Protein AF-A0A953DM08-F1 (afdb_monomer_lite)

Sequence (67 aa):
MSSRRDADLLDLDRGIPTTPSDVEALRRNRPGPMTFEEYLRFLEQFPRPSYEQLEKRLGPRGTPFKL

Radius of gyration: 17.66 Å; chains: 1; bounding box: 37×26×45 Å

Structure (mmCIF, N/CA/C/O backbone):
data_AF-A0A953DM08-F1
#
_entry.id   AF-A0A953DM08-F1
#
loop_
_atom_site.group_PDB
_atom_site.id
_atom_site.type_symbol
_atom_site.label_atom_id
_atom_site.label_alt_id
_atom_site.label_comp_id
_atom_site.label_asym_id
_atom_site.label_entity_id
_atom_site.label_seq_id
_atom_site.pdbx_PDB_ins_code
_atom_site.Cartn_x
_atom_site.Cartn_y
_atom_site.Cartn_z
_atom_site.occupancy
_atom_site.B_iso_or_equiv
_atom_site.auth_seq_id
_atom_site.auth_comp_id
_atom_site.auth_asym_id
_atom_site.auth_atom_id
_atom_site.pdbx_PDB_model_num
ATOM 1 N N . MET A 1 1 ? 18.397 -20.054 27.156 1.00 35.22 1 MET A N 1
ATOM 2 C CA . MET A 1 1 ? 17.551 -19.082 26.430 1.00 35.22 1 MET A CA 1
ATOM 3 C C . MET A 1 1 ? 16.155 -19.671 26.321 1.00 35.22 1 MET A C 1
ATOM 5 O O . MET A 1 1 ? 16.027 -20.743 25.750 1.00 35.22 1 MET A O 1
ATOM 9 N N . SER A 1 2 ? 15.147 -19.043 26.923 1.00 37.31 2 SER A N 1
ATOM 10 C CA . SER A 1 2 ? 13.749 -19.488 26.849 1.00 37.31 2 SER A CA 1
ATOM 11 C C . SER A 1 2 ? 12.971 -18.428 26.076 1.00 37.31 2 SER A C 1
ATOM 13 O O . SER A 1 2 ? 12.798 -17.316 26.575 1.00 37.31 2 SER A O 1
ATOM 15 N N . SER A 1 3 ? 12.596 -18.716 24.829 1.00 40.44 3 SER A N 1
ATOM 16 C CA . SER A 1 3 ? 11.705 -17.849 24.061 1.00 40.44 3 SER A CA 1
ATOM 17 C C . SER A 1 3 ? 10.277 -18.070 24.562 1.00 40.44 3 SER A C 1
ATOM 19 O O . SER A 1 3 ? 9.683 -19.127 24.348 1.00 40.44 3 SER A O 1
ATOM 21 N N . ARG A 1 4 ? 9.717 -17.081 25.268 1.00 39.44 4 ARG A N 1
ATOM 22 C CA . ARG A 1 4 ? 8.277 -17.053 25.549 1.00 39.44 4 ARG A CA 1
ATOM 23 C C . ARG A 1 4 ? 7.540 -16.932 24.214 1.00 39.44 4 ARG A C 1
ATOM 25 O O . ARG A 1 4 ? 7.716 -15.955 23.492 1.00 39.44 4 ARG A O 1
ATOM 32 N N . ARG A 1 5 ? 6.770 -17.968 23.882 1.00 46.53 5 ARG A N 1
ATOM 33 C CA . ARG A 1 5 ? 5.965 -18.123 22.662 1.00 46.53 5 ARG A CA 1
ATOM 34 C C . ARG A 1 5 ? 4.633 -17.359 22.748 1.00 46.53 5 ARG A C 1
ATOM 36 O O . ARG A 1 5 ? 3.622 -17.874 22.300 1.00 46.53 5 ARG A O 1
ATOM 43 N N . ASP A 1 6 ? 4.621 -16.146 23.294 1.00 43.91 6 ASP A N 1
ATOM 44 C CA . ASP A 1 6 ? 3.398 -15.328 23.362 1.00 43.91 6 ASP A CA 1
ATOM 45 C C . ASP A 1 6 ? 3.314 -14.404 22.143 1.00 43.91 6 ASP A C 1
ATOM 47 O O . ASP A 1 6 ? 3.290 -13.178 22.235 1.00 43.91 6 ASP A O 1
ATOM 51 N N . ALA A 1 7 ? 3.338 -15.009 20.958 1.00 51.12 7 ALA A N 1
ATOM 52 C CA . ALA A 1 7 ? 2.820 -14.361 19.770 1.00 51.12 7 ALA A CA 1
ATOM 53 C C . ALA A 1 7 ? 1.424 -14.938 19.566 1.00 51.12 7 ALA A C 1
ATOM 55 O O . ALA A 1 7 ? 1.307 -16.056 19.068 1.00 51.12 7 ALA A O 1
ATOM 56 N N . ASP A 1 8 ? 0.386 -14.188 19.947 1.00 52.97 8 ASP A N 1
ATOM 57 C CA . ASP A 1 8 ? -0.983 -14.544 19.570 1.00 52.97 8 ASP A CA 1
ATOM 58 C C . ASP A 1 8 ? -0.986 -14.821 18.064 1.00 52.97 8 ASP A C 1
ATOM 60 O O . ASP A 1 8 ? -0.419 -14.048 17.285 1.00 52.97 8 ASP A O 1
ATOM 64 N N . LEU A 1 9 ? -1.512 -15.961 17.635 1.00 58.28 9 LEU A N 1
ATOM 65 C CA . LEU A 1 9 ? -1.611 -16.260 16.212 1.00 58.28 9 LEU A CA 1
ATOM 66 C C . LEU A 1 9 ? -2.455 -15.160 15.558 1.00 58.28 9 LEU A C 1
ATOM 68 O O . LEU A 1 9 ? -3.417 -14.672 16.150 1.00 58.28 9 LEU A O 1
ATOM 72 N N . LEU A 1 10 ? -2.049 -14.704 14.371 1.00 51.44 10 LEU A N 1
ATOM 73 C CA . LEU A 1 10 ? -2.854 -13.769 13.594 1.00 51.44 10 LEU A CA 1
ATOM 74 C C . LEU A 1 10 ? -4.209 -14.439 13.344 1.00 51.44 10 LEU A C 1
ATOM 76 O O . LEU A 1 10 ? -4.280 -15.415 12.603 1.00 51.44 10 LEU A O 1
ATOM 80 N N . ASP A 1 11 ? -5.249 -13.942 14.007 1.00 61.53 11 ASP A N 1
ATOM 81 C CA . ASP A 1 11 ? -6.609 -14.439 13.854 1.00 61.53 11 ASP A CA 1
ATOM 82 C C . ASP A 1 11 ? -7.144 -13.981 12.492 1.00 61.53 11 ASP A C 1
ATOM 84 O O . ASP A 1 11 ? -7.615 -12.852 12.327 1.00 61.53 11 ASP A O 1
ATOM 88 N N . LEU A 1 12 ? -6.977 -14.854 11.497 1.00 60.75 12 LEU A N 1
ATOM 89 C CA . LEU A 1 12 ? -7.443 -14.648 10.127 1.00 60.75 12 LEU A CA 1
ATOM 90 C C . LEU A 1 12 ? -8.978 -14.649 10.038 1.00 60.75 12 LEU A C 1
ATOM 92 O O . LEU A 1 12 ? -9.519 -14.123 9.065 1.00 60.75 12 LEU A O 1
ATOM 96 N N . ASP A 1 13 ? -9.665 -15.180 11.055 1.00 59.44 13 ASP A N 1
ATOM 97 C CA . ASP A 1 13 ? -11.123 -15.283 11.112 1.00 59.44 13 ASP A CA 1
ATOM 98 C C . ASP A 1 13 ? -11.770 -14.003 11.662 1.00 59.44 13 ASP A C 1
ATOM 100 O O . ASP A 1 13 ? -12.949 -13.743 11.413 1.00 59.44 13 ASP A O 1
ATOM 104 N N . ARG A 1 14 ? -10.999 -13.146 12.350 1.00 63.28 14 ARG A N 1
ATOM 105 C CA . ARG A 1 14 ? -11.491 -11.890 12.948 1.00 63.28 14 ARG A CA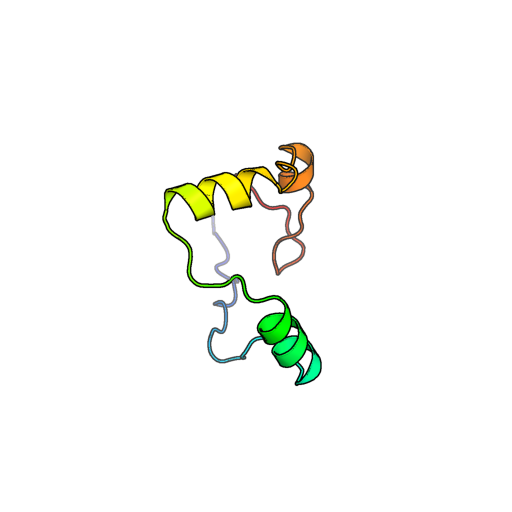 1
ATOM 106 C C . ARG A 1 14 ? -12.024 -10.877 11.928 1.00 63.28 14 ARG A C 1
ATOM 108 O O . ARG A 1 14 ? -12.712 -9.932 12.312 1.00 63.28 14 ARG A O 1
ATOM 115 N N . GLY A 1 15 ? -11.728 -11.070 10.643 1.00 61.94 15 GLY A N 1
ATOM 116 C CA . GLY A 1 15 ? -12.035 -10.119 9.582 1.00 61.94 15 GLY A CA 1
ATOM 117 C C . GLY A 1 15 ? -11.239 -8.817 9.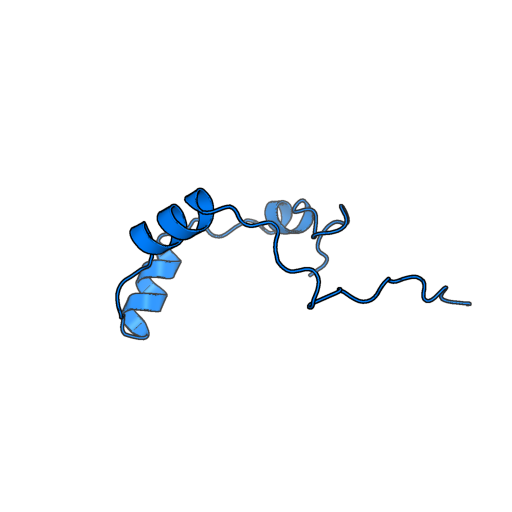734 1.00 61.94 15 GLY A C 1
ATOM 118 O O . GLY A 1 15 ? -10.870 -8.384 10.826 1.00 61.94 15 GLY A O 1
ATOM 1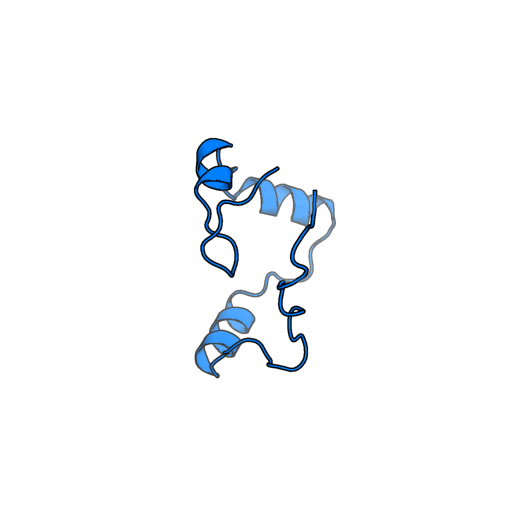19 N N . ILE A 1 16 ? -10.943 -8.159 8.618 1.00 67.56 16 ILE A N 1
ATOM 120 C CA . ILE A 1 16 ? -10.374 -6.808 8.668 1.00 67.56 16 ILE A CA 1
ATOM 121 C C . ILE A 1 16 ? -11.528 -5.866 9.039 1.00 67.56 16 ILE A C 1
ATOM 123 O O . ILE A 1 16 ? -12.570 -5.947 8.377 1.00 67.56 16 ILE A O 1
ATOM 127 N N . PRO A 1 17 ? -11.386 -4.983 10.051 1.00 68.69 17 PRO A N 1
ATOM 128 C CA . PRO A 1 17 ? -12.404 -3.982 10.353 1.00 68.69 17 PRO A CA 1
ATOM 129 C C . PRO A 1 17 ? -12.571 -3.089 9.122 1.00 68.69 17 PRO A C 1
ATOM 131 O O . PRO A 1 17 ? -11.750 -2.219 8.849 1.00 68.69 17 PRO A O 1
ATOM 134 N N . THR A 1 18 ? -13.602 -3.377 8.337 1.00 74.12 18 THR A N 1
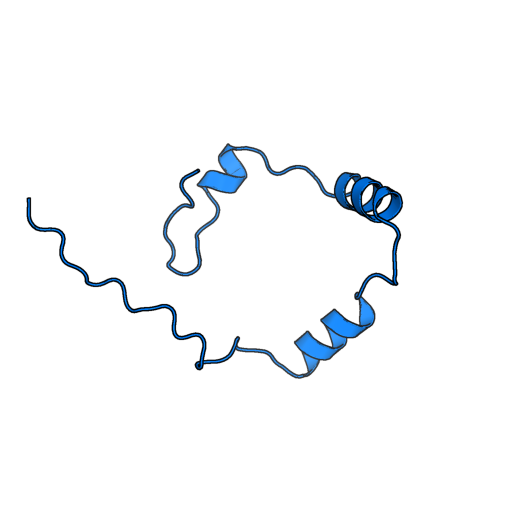ATOM 135 C CA . THR A 1 18 ? -13.886 -2.745 7.051 1.00 74.12 18 THR A CA 1
ATOM 136 C C . THR A 1 18 ? -15.306 -2.223 7.089 1.00 74.12 18 THR A C 1
ATOM 138 O O . THR A 1 18 ? -16.234 -2.910 7.517 1.00 74.12 18 THR A O 1
ATOM 141 N N . THR A 1 19 ? -15.481 -0.980 6.665 1.00 85.12 19 THR A N 1
ATOM 142 C CA . THR A 1 19 ? -16.794 -0.357 6.537 1.00 85.12 19 THR A CA 1
ATOM 143 C C . THR A 1 19 ? -17.295 -0.470 5.094 1.00 85.12 19 THR A C 1
ATOM 145 O O . THR A 1 19 ? -16.497 -0.633 4.166 1.00 85.12 19 THR A O 1
ATOM 148 N N . PRO A 1 20 ? -18.611 -0.331 4.850 1.00 84.25 20 PRO A N 1
ATOM 149 C CA . PRO A 1 20 ? -19.139 -0.247 3.488 1.00 84.25 20 PRO A CA 1
ATOM 150 C C . PRO A 1 20 ? -18.480 0.864 2.654 1.00 84.25 20 PRO A C 1
ATOM 152 O O . PRO A 1 20 ? -18.234 0.675 1.464 1.00 84.25 20 PRO A O 1
ATOM 155 N N . SER A 1 21 ? -18.123 1.987 3.290 1.00 84.25 21 SER A N 1
ATOM 156 C CA . SER A 1 21 ? -17.404 3.092 2.648 1.00 84.25 21 SER A CA 1
ATOM 157 C C . SER A 1 21 ? -16.014 2.671 2.168 1.00 84.25 21 SER A C 1
ATOM 159 O O . SER A 1 21 ? -15.622 3.019 1.054 1.00 84.25 21 SER A O 1
ATOM 161 N N . ASP A 1 22 ? -15.283 1.884 2.963 1.00 79.94 22 ASP A N 1
ATOM 162 C CA . ASP A 1 22 ? -13.965 1.369 2.570 1.00 79.94 22 ASP A CA 1
ATOM 163 C C . ASP A 1 22 ? -14.087 0.441 1.358 1.00 79.94 22 ASP A C 1
ATOM 165 O O . ASP A 1 22 ? -13.312 0.534 0.406 1.00 79.94 22 ASP A O 1
ATOM 169 N N . VAL A 1 23 ? -15.114 -0.414 1.344 1.00 79.19 23 VAL A N 1
ATOM 170 C CA . VAL A 1 23 ? -15.385 -1.323 0.223 1.00 79.19 23 VAL A CA 1
ATOM 171 C C . VAL A 1 23 ? -15.731 -0.548 -1.051 1.00 79.19 23 VAL A C 1
ATOM 173 O O . VAL A 1 23 ? -15.239 -0.886 -2.128 1.00 79.19 23 VAL A O 1
ATOM 176 N N . GLU A 1 24 ? -16.552 0.498 -0.961 1.00 84.44 24 GLU A N 1
ATOM 177 C CA . GLU A 1 24 ? -16.863 1.353 -2.109 1.00 84.44 24 GLU A CA 1
ATOM 178 C C . GLU A 1 24 ? -15.640 2.111 -2.622 1.00 84.44 24 GLU A C 1
ATOM 180 O O . GLU A 1 24 ? -15.412 2.154 -3.833 1.00 84.44 24 GLU A O 1
ATOM 185 N N . ALA A 1 25 ? -14.830 2.668 -1.720 1.00 81.56 25 ALA A N 1
ATOM 186 C CA . ALA A 1 25 ? -13.596 3.352 -2.080 1.00 81.56 25 ALA A CA 1
ATOM 187 C C . ALA A 1 25 ? -12.627 2.404 -2.801 1.00 81.56 25 ALA A C 1
ATOM 189 O O . ALA A 1 25 ? -12.079 2.765 -3.845 1.00 81.56 25 ALA A O 1
ATOM 190 N N . LEU A 1 26 ? -12.474 1.170 -2.314 1.00 80.06 26 LEU A N 1
ATOM 191 C CA . LEU A 1 26 ? -11.646 0.152 -2.963 1.00 80.06 26 LEU A CA 1
ATOM 192 C C . LEU A 1 26 ? -12.195 -0.251 -4.332 1.00 80.06 26 LEU A C 1
ATOM 194 O O . LEU A 1 26 ? -11.426 -0.410 -5.276 1.00 80.06 26 LEU A O 1
ATOM 198 N N . ARG A 1 27 ? -13.518 -0.385 -4.473 1.00 83.19 27 ARG A N 1
ATOM 199 C CA . ARG A 1 27 ? -14.147 -0.709 -5.764 1.00 83.19 27 ARG A CA 1
ATOM 200 C C . ARG A 1 27 ? -13.955 0.400 -6.792 1.00 83.19 27 ARG A C 1
ATOM 202 O O . ARG A 1 27 ? -13.648 0.094 -7.938 1.00 83.19 27 ARG A O 1
ATOM 209 N N . ARG A 1 28 ? -14.110 1.666 -6.393 1.00 84.25 28 ARG A N 1
ATOM 210 C CA . ARG A 1 28 ? -13.938 2.828 -7.284 1.00 84.25 28 ARG A CA 1
ATOM 211 C C . ARG A 1 28 ? -12.495 3.009 -7.745 1.00 84.25 28 ARG A C 1
ATOM 213 O O . ARG A 1 28 ? -12.277 3.420 -8.875 1.00 84.25 28 ARG A O 1
ATOM 220 N N . ASN A 1 29 ? -11.531 2.690 -6.883 1.00 80.31 29 ASN A N 1
ATOM 221 C CA . ASN A 1 29 ? -10.105 2.842 -7.173 1.00 80.31 29 ASN A CA 1
ATOM 222 C C . ASN A 1 29 ? -9.442 1.542 -7.643 1.00 80.31 29 ASN A C 1
ATOM 224 O O . ASN A 1 29 ? -8.218 1.484 -7.747 1.00 80.31 29 ASN A O 1
ATOM 228 N N . ARG A 1 30 ? -10.224 0.486 -7.904 1.00 78.19 30 ARG A N 1
ATOM 229 C CA . ARG A 1 30 ? -9.685 -0.782 -8.388 1.00 78.19 30 ARG A CA 1
ATOM 230 C C . ARG A 1 30 ? -9.076 -0.552 -9.774 1.00 78.19 30 ARG A C 1
ATOM 232 O O . ARG A 1 30 ? -9.817 -0.181 -10.687 1.00 78.19 30 ARG A O 1
ATOM 239 N N . PRO A 1 31 ? -7.772 -0.812 -9.966 1.00 77.75 31 PRO A N 1
ATOM 240 C CA . PRO A 1 31 ? -7.193 -0.787 -11.297 1.00 77.75 31 PRO A CA 1
ATOM 241 C C . PRO A 1 31 ? -7.916 -1.801 -12.189 1.00 77.75 31 PRO A C 1
ATOM 243 O O . PRO A 1 31 ? -8.271 -2.895 -11.737 1.00 77.75 31 PRO A O 1
ATOM 246 N N . GLY A 1 32 ? -8.151 -1.434 -13.447 1.00 82.31 32 GLY A N 1
ATOM 247 C CA . GLY A 1 32 ? -8.688 -2.359 -14.442 1.00 82.31 32 GLY A CA 1
ATOM 248 C C . GLY A 1 32 ? -7.764 -3.565 -14.668 1.00 82.31 32 GLY A C 1
ATOM 249 O O . GLY A 1 32 ? -6.639 -3.592 -14.160 1.00 82.31 32 GLY A O 1
ATOM 2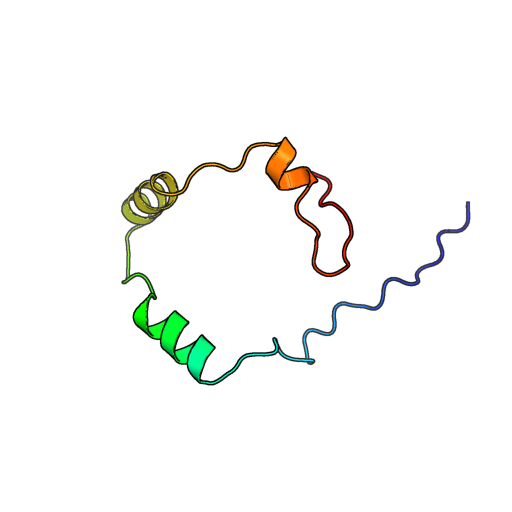50 N N . PRO A 1 33 ? -8.219 -4.580 -15.423 1.00 85.19 33 PRO A N 1
ATOM 251 C CA . PRO A 1 33 ? -7.325 -5.640 -15.872 1.00 85.19 33 PRO A CA 1
ATOM 252 C C . PRO A 1 33 ? -6.145 -5.019 -16.630 1.00 85.19 33 PRO A C 1
ATOM 254 O O . PRO A 1 33 ? -6.346 -4.160 -17.485 1.00 85.19 33 PRO A O 1
ATOM 257 N N . MET A 1 34 ? -4.934 -5.442 -16.282 1.00 88.81 34 MET A N 1
ATOM 258 C CA . MET A 1 34 ? -3.686 -4.933 -16.848 1.00 88.81 34 MET A CA 1
ATOM 259 C C . MET A 1 34 ? -2.750 -6.092 -17.171 1.00 88.81 34 MET A C 1
ATOM 261 O O . MET A 1 34 ? -2.775 -7.126 -16.494 1.00 88.81 34 MET A O 1
ATOM 265 N N . THR A 1 35 ? -1.936 -5.930 -18.209 1.00 92.69 35 THR A N 1
ATOM 266 C CA . THR A 1 35 ? -0.858 -6.871 -18.524 1.00 92.69 35 THR A CA 1
ATOM 267 C C . THR A 1 35 ? 0.260 -6.784 -17.485 1.00 92.69 35 THR A C 1
ATOM 269 O O . THR A 1 35 ? 0.313 -5.866 -16.662 1.00 92.69 35 THR A O 1
ATOM 272 N N . PHE A 1 36 ? 1.185 -7.742 -17.513 1.00 86.44 36 PHE A N 1
ATOM 273 C CA . PHE A 1 36 ? 2.328 -7.737 -16.603 1.00 86.44 36 PHE A CA 1
ATOM 274 C C . PHE A 1 36 ? 3.200 -6.481 -16.785 1.00 86.44 36 PHE A C 1
ATOM 276 O O . PHE A 1 36 ? 3.586 -5.839 -15.811 1.00 86.44 36 PHE A O 1
ATOM 283 N N . GLU A 1 37 ? 3.449 -6.068 -18.026 1.00 94.94 37 GLU A N 1
ATOM 284 C CA . GLU A 1 37 ? 4.243 -4.880 -18.349 1.00 94.94 37 GLU A CA 1
ATOM 285 C C . GLU A 1 37 ? 3.530 -3.577 -17.966 1.00 94.94 37 GLU A C 1
ATOM 287 O O . GLU A 1 37 ? 4.174 -2.583 -17.622 1.00 94.94 37 GLU A O 1
ATOM 292 N N . GLU A 1 38 ? 2.201 -3.549 -18.049 1.00 91.06 38 GLU A N 1
ATOM 293 C CA . GLU A 1 38 ? 1.386 -2.432 -17.563 1.00 91.06 38 GLU A CA 1
ATOM 294 C C . GLU A 1 38 ? 1.413 -2.352 -16.037 1.00 91.06 38 GLU A C 1
ATOM 296 O O . GLU A 1 38 ? 1.553 -1.261 -15.488 1.00 91.06 38 GLU A O 1
ATOM 301 N N . TYR A 1 39 ? 1.374 -3.499 -15.354 1.00 86.00 39 TYR A N 1
ATOM 302 C CA . TYR A 1 39 ? 1.506 -3.571 -13.903 1.00 86.00 39 TYR A CA 1
ATOM 303 C C . TYR A 1 39 ? 2.864 -3.053 -13.418 1.00 86.00 39 TYR A C 1
ATOM 305 O O . TYR A 1 39 ? 2.916 -2.256 -12.483 1.00 86.00 39 TYR A O 1
ATOM 313 N N . LEU A 1 40 ? 3.967 -3.429 -14.075 1.00 88.62 40 LEU A N 1
ATOM 314 C CA . LEU A 1 40 ? 5.295 -2.916 -13.719 1.00 88.62 40 LEU A CA 1
ATOM 315 C C . LEU A 1 40 ? 5.390 -1.395 -13.896 1.00 88.62 40 LEU A C 1
ATOM 317 O O . LEU A 1 40 ? 5.839 -0.701 -12.986 1.00 88.62 40 LEU A O 1
ATOM 321 N N . ARG A 1 41 ? 4.896 -0.865 -15.021 1.00 89.44 41 ARG A N 1
ATOM 322 C CA . ARG A 1 41 ? 4.853 0.586 -15.267 1.00 89.44 41 ARG A CA 1
ATOM 323 C C . ARG A 1 41 ? 3.950 1.323 -14.282 1.00 89.44 41 ARG A C 1
ATOM 325 O O . ARG A 1 41 ? 4.261 2.441 -13.888 1.00 89.44 41 ARG A O 1
ATOM 332 N N . PHE A 1 42 ? 2.846 0.710 -13.866 1.00 86.94 42 PHE A N 1
ATOM 333 C CA . PHE A 1 42 ? 1.992 1.240 -12.808 1.00 86.94 42 PHE A CA 1
ATOM 334 C C . PHE A 1 42 ? 2.734 1.305 -11.466 1.00 86.94 42 PHE A C 1
ATOM 336 O O . PHE A 1 42 ? 2.687 2.332 -10.795 1.00 86.94 42 PHE A O 1
ATOM 343 N N . LEU A 1 43 ? 3.476 0.257 -11.093 1.00 85.06 43 LEU A N 1
ATOM 344 C CA . LEU A 1 43 ? 4.264 0.243 -9.856 1.00 85.06 43 LEU A CA 1
ATOM 345 C C . LEU A 1 43 ? 5.359 1.317 -9.830 1.00 85.06 43 LEU A C 1
ATOM 347 O O . LEU A 1 43 ? 5.647 1.868 -8.769 1.00 85.06 43 LEU A O 1
ATOM 351 N N . GLU A 1 44 ? 5.944 1.645 -10.980 1.00 88.12 44 GLU A N 1
ATOM 352 C CA . GLU A 1 44 ? 6.945 2.711 -11.102 1.00 88.12 44 GLU A CA 1
ATOM 353 C C . GLU A 1 44 ? 6.392 4.111 -10.797 1.00 88.12 44 GLU A C 1
ATOM 355 O O . GLU A 1 44 ? 7.168 5.005 -10.465 1.00 88.12 44 GLU A O 1
ATOM 360 N N . GLN A 1 45 ? 5.069 4.309 -10.853 1.00 87.31 45 GLN A N 1
ATOM 361 C CA . GLN A 1 45 ? 4.434 5.590 -10.515 1.00 87.31 45 GLN A CA 1
ATOM 362 C C . GLN A 1 45 ? 4.449 5.874 -9.010 1.00 87.31 45 GLN A C 1
ATOM 364 O O . GLN A 1 45 ? 4.291 7.025 -8.597 1.00 87.31 45 GLN A O 1
ATOM 369 N N . PHE A 1 46 ? 4.630 4.846 -8.177 1.00 84.69 46 PHE A N 1
ATOM 370 C CA . PHE A 1 46 ? 4.666 5.019 -6.733 1.00 84.69 46 PHE A CA 1
ATOM 371 C C . PHE A 1 46 ? 6.082 5.364 -6.271 1.00 84.69 46 PHE A C 1
ATOM 373 O O . PHE A 1 46 ? 7.051 4.728 -6.697 1.00 84.69 46 PHE A O 1
ATOM 380 N N . PRO A 1 47 ? 6.229 6.335 -5.353 1.00 85.06 47 PRO A N 1
ATOM 381 C CA . PRO A 1 47 ? 7.523 6.619 -4.760 1.00 85.06 47 PRO A CA 1
ATOM 382 C C . PRO A 1 47 ? 8.041 5.357 -4.070 1.00 85.06 47 PRO A C 1
ATOM 384 O O . PRO A 1 47 ? 7.364 4.770 -3.223 1.00 85.06 47 PRO A O 1
ATOM 387 N N . ARG A 1 48 ? 9.254 4.933 -4.438 1.00 80.62 48 ARG A N 1
ATOM 388 C CA . ARG A 1 48 ? 9.914 3.817 -3.761 1.00 80.62 48 ARG A CA 1
ATOM 389 C C . ARG A 1 48 ? 10.211 4.251 -2.325 1.00 80.62 48 ARG A C 1
ATOM 391 O O . ARG A 1 48 ? 10.913 5.249 -2.150 1.00 80.62 48 ARG A O 1
ATOM 398 N N . PRO A 1 49 ? 9.684 3.549 -1.308 1.00 79.88 49 PRO A N 1
ATOM 399 C CA . PRO A 1 49 ? 9.959 3.916 0.069 1.00 79.88 49 PRO A CA 1
ATOM 400 C C . PRO A 1 49 ? 11.457 3.762 0.341 1.00 79.88 49 PRO A C 1
ATOM 402 O O . PRO A 1 49 ? 12.076 2.782 -0.081 1.00 79.88 49 PRO A O 1
ATOM 405 N N . SER A 1 50 ? 12.046 4.731 1.038 1.00 80.44 50 SER A N 1
ATOM 406 C CA . SER A 1 50 ? 13.424 4.605 1.502 1.00 80.44 50 SER A CA 1
ATOM 407 C C . SER A 1 50 ? 13.525 3.510 2.564 1.00 80.44 50 SER A C 1
ATOM 409 O O . SER A 1 50 ? 12.550 3.184 3.247 1.00 80.44 50 SER A O 1
ATOM 411 N N . TYR A 1 51 ? 14.724 2.956 2.739 1.00 74.44 51 TYR A N 1
ATOM 412 C CA . TYR A 1 51 ? 14.977 1.956 3.777 1.00 74.44 51 TYR A CA 1
ATOM 413 C C . TYR A 1 51 ? 14.566 2.465 5.171 1.00 74.44 51 TYR A C 1
ATOM 415 O O . TYR A 1 51 ? 13.857 1.781 5.903 1.00 74.44 51 TYR A O 1
ATOM 423 N N . GLU A 1 52 ? 14.895 3.719 5.490 1.00 76.31 52 GLU A N 1
ATOM 424 C CA . GLU A 1 52 ? 14.489 4.355 6.748 1.00 76.31 52 GLU A CA 1
ATOM 425 C C . GLU A 1 52 ? 12.964 4.464 6.913 1.00 76.31 52 GLU A C 1
ATOM 427 O O . GLU A 1 52 ? 12.454 4.374 8.029 1.00 76.31 52 GLU A O 1
ATOM 432 N N . GLN A 1 53 ? 12.215 4.681 5.824 1.00 75.75 53 GLN A N 1
ATOM 433 C CA . GLN A 1 53 ? 10.749 4.725 5.865 1.00 75.75 53 GLN A CA 1
ATOM 434 C C . GLN A 1 53 ? 10.146 3.343 6.120 1.00 75.75 53 GLN A C 1
ATOM 436 O O . GLN A 1 53 ? 9.128 3.241 6.804 1.00 75.75 53 GLN A O 1
ATOM 441 N N . LEU A 1 54 ? 10.766 2.290 5.584 1.00 71.38 54 LEU A N 1
ATOM 442 C CA . LEU A 1 54 ? 10.341 0.911 5.814 1.00 71.38 54 LEU A CA 1
ATOM 443 C C . LEU A 1 54 ? 10.600 0.484 7.258 1.00 71.38 54 LEU A C 1
ATOM 445 O O . LEU A 1 54 ? 9.709 -0.073 7.891 1.00 71.38 54 LEU A O 1
ATOM 449 N N . GLU A 1 55 ? 11.770 0.816 7.798 1.00 69.19 55 GLU A N 1
ATOM 450 C CA . GLU A 1 55 ? 12.144 0.490 9.175 1.00 69.19 55 GLU A CA 1
ATOM 451 C C . GLU A 1 55 ? 11.242 1.202 10.196 1.00 69.19 55 GLU A C 1
ATOM 453 O O . GLU A 1 55 ? 10.793 0.607 11.174 1.00 69.19 55 GLU A O 1
ATOM 458 N N . LYS A 1 56 ? 10.884 2.465 9.933 1.00 70.56 56 LYS A N 1
ATOM 459 C CA . LYS A 1 56 ? 9.961 3.244 10.780 1.00 70.56 56 LYS A CA 1
ATOM 460 C C . LYS A 1 56 ? 8.502 2.809 10.650 1.00 70.56 56 LYS A C 1
ATOM 462 O O . LYS A 1 56 ? 7.670 3.228 11.458 1.00 70.56 56 LYS A O 1
ATOM 467 N N . ARG A 1 57 ? 8.156 1.998 9.644 1.00 67.62 57 ARG A N 1
ATOM 468 C CA . ARG A 1 57 ? 6.786 1.533 9.452 1.00 67.62 57 ARG A CA 1
ATOM 469 C C . ARG A 1 57 ? 6.464 0.521 10.543 1.00 67.62 57 ARG A C 1
ATOM 471 O O . ARG A 1 57 ? 6.983 -0.593 10.575 1.00 67.62 57 ARG A O 1
ATOM 478 N N . LEU A 1 58 ? 5.586 0.935 11.447 1.00 58.25 58 LEU A N 1
ATOM 479 C CA . LEU A 1 58 ? 5.052 0.060 12.473 1.00 58.25 58 LEU A CA 1
ATOM 480 C C . LEU A 1 58 ? 4.256 -1.047 11.780 1.00 58.25 58 LEU A C 1
ATOM 482 O O . LEU A 1 58 ? 3.307 -0.786 11.037 1.00 58.25 58 LEU A O 1
ATOM 486 N N . GLY A 1 59 ? 4.664 -2.291 12.009 1.00 62.38 59 GLY A N 1
ATOM 487 C CA . GLY A 1 59 ? 3.854 -3.446 11.669 1.00 62.38 59 GLY A CA 1
ATOM 488 C C . GLY A 1 59 ? 2.529 -3.424 12.443 1.00 62.38 59 GLY A C 1
ATOM 489 O O . GLY A 1 59 ? 2.344 -2.605 13.347 1.00 62.38 59 GLY A O 1
ATOM 490 N N . PRO A 1 60 ? 1.613 -4.364 12.165 1.00 56.22 60 PRO A N 1
ATOM 491 C CA . PRO A 1 60 ? 0.279 -4.418 12.778 1.00 56.22 60 PRO A CA 1
ATOM 492 C C . PRO A 1 60 ? 0.260 -4.476 14.322 1.00 56.22 60 PRO A C 1
ATOM 494 O O . PRO A 1 60 ? -0.803 -4.368 14.921 1.00 56.22 60 PRO A O 1
ATOM 497 N N . ARG A 1 61 ? 1.419 -4.622 14.982 1.00 58.72 61 ARG A N 1
ATOM 498 C CA . ARG A 1 61 ? 1.590 -4.637 16.444 1.00 58.72 61 ARG A CA 1
ATOM 499 C C . ARG A 1 61 ? 2.371 -3.452 17.017 1.00 58.72 61 ARG A C 1
ATOM 501 O O . ARG A 1 61 ? 2.801 -3.517 18.162 1.00 58.72 61 ARG A O 1
ATOM 508 N N . GLY A 1 62 ? 2.623 -2.397 16.241 1.00 59.44 62 GLY A N 1
ATOM 509 C CA . GLY A 1 62 ? 3.451 -1.286 16.726 1.00 59.44 62 GLY A CA 1
ATOM 510 C C . GLY A 1 62 ? 4.947 -1.620 16.797 1.00 59.44 62 GLY A C 1
ATOM 511 O O . GLY A 1 62 ? 5.712 -0.889 17.415 1.00 59.44 62 GLY A O 1
ATOM 512 N N . THR A 1 63 ? 5.386 -2.726 16.191 1.00 57.69 63 THR A N 1
ATOM 513 C CA . THR A 1 63 ? 6.802 -3.104 16.122 1.00 57.69 63 THR A CA 1
ATOM 514 C C . THR A 1 63 ? 7.393 -2.674 14.779 1.00 57.69 63 THR A C 1
ATOM 516 O O . THR A 1 63 ? 6.774 -2.975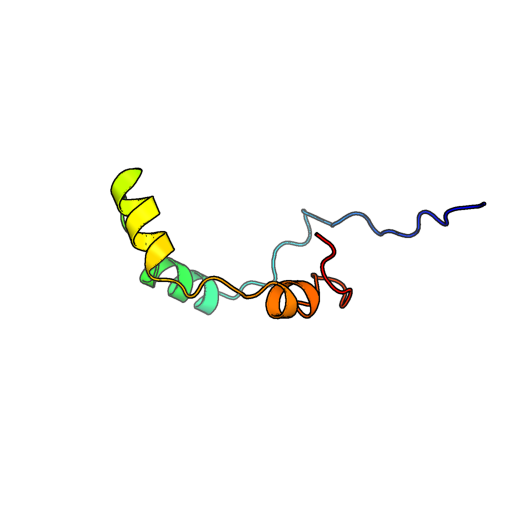 13.754 1.00 57.69 63 THR A O 1
ATOM 519 N N . PRO A 1 64 ? 8.568 -2.021 14.752 1.00 61.16 64 PRO A N 1
ATOM 520 C CA . PRO A 1 64 ? 9.298 -1.716 13.521 1.00 61.16 64 PRO A CA 1
ATOM 521 C C . PRO A 1 64 ? 9.453 -2.952 12.629 1.00 61.16 64 PRO A C 1
ATOM 523 O O . PRO A 1 64 ? 9.786 -4.036 13.120 1.00 61.16 64 PRO A O 1
ATOM 526 N N . PHE A 1 65 ? 9.188 -2.803 11.333 1.00 55.84 65 PHE A N 1
ATOM 527 C CA . PHE A 1 65 ? 9.394 -3.870 10.358 1.00 55.84 65 PHE A CA 1
ATOM 528 C C . PHE A 1 65 ? 10.903 -4.107 10.172 1.00 55.84 65 PHE A C 1
ATOM 530 O O . PHE A 1 65 ? 11.633 -3.183 9.820 1.00 55.84 65 PHE A O 1
ATOM 537 N N . LYS A 1 66 ? 11.381 -5.331 10.432 1.00 59.16 66 LYS A N 1
ATOM 538 C CA . LYS A 1 66 ? 12.777 -5.731 10.187 1.00 59.16 66 LYS A CA 1
ATOM 539 C C . LYS A 1 66 ? 12.856 -6.454 8.845 1.00 59.16 66 LYS A C 1
ATOM 541 O O . LYS A 1 66 ? 12.134 -7.433 8.661 1.00 59.16 66 LYS A O 1
ATOM 546 N N . LEU A 1 67 ? 13.687 -5.936 7.941 1.00 56.91 67 LEU A N 1
ATOM 547 C CA . LEU A 1 67 ? 14.005 -6.550 6.648 1.00 56.91 67 LEU A CA 1
ATOM 548 C C . LEU A 1 67 ? 14.957 -7.739 6.813 1.00 56.91 67 LEU A C 1
ATOM 550 O O . LEU A 1 67 ? 15.815 -7.683 7.723 1.00 56.91 67 LEU A O 1
#

Secondary structure (DSSP, 8-state):
-----------GGG-----HHHHHHHHHTPPPP--HHHHHHHHHTSPPPPHHHHHTSB-TTSPBPP-

pLDDT: mean 71.21, std 15.23, range [35.22, 94.94]

Foldseek 3Di:
DDDDPPPDPPPPVVDDPDDPVNVVVCVVPPDDDDDPVRVVVVVVVDPDDDPVRQQCDQDPVRHGDDD